Protein AF-A0A5E4ABS4-F1 (afdb_monomer)

Organism: Marmota monax (NCBI:txid9995)

InterPro domains:
  IPR011989 Armadillo-like helical [G3DSA:1.25.10.10] (12-134)
  IPR024660 UNC-45/Cro1/She4, central domain [PF11701] (43-132)

Nearest PDB structures (foldseek):
  3w5k-assembly1_A  TM=3.350E-01  e=7.625E-01  Homo sapiens
  2huj-assembly1_A  TM=2.261E-01  e=2.575E+00  Listeria innocua

Mean predicted aligned error: 6.95 Å

Secondary structure (DSSP, 8-state):
-HHHHHHHHHHHHHHHHHHHHHHHHHHHHHHHH-TTS-HHHHHHHHHHHHHHSS-S-TTS---HHHHHHHHHHHHHHHHHHT--TTSTT-----HHHHHHHHHHHHHHHHT--SHHH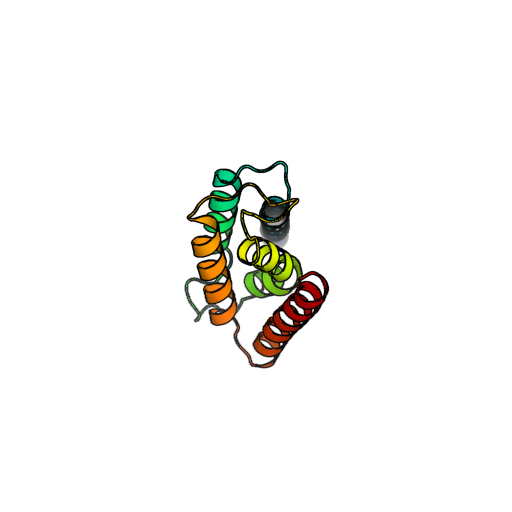HHHHHHHHHHHHHHHTTT-

pLDDT: mean 86.89, std 14.38, range [46.03, 97.69]

Sequence (136 aa):
MHLRQMWGAWGGAYLDTKKDLKQITSHLLDMLVSKKVSGQGRDQALNLLNKNVPRKDLAIHDNSRTIYVVDNGLRKILKVVGQVPDLPSCLPLTDNTRMLASILINKLYNDLRCDPERDHFRKICEEYITVCKLFL

Foldseek 3Di:
DVVVVVCVVVVVVVVVVVVVVLVLLLVLLVLLQDLPHAQVRVLVSLVCCLVPQFDPDLVPPDNVSLLSCLVRRLLSLVLNLPFDPPDPPGRRHDPCNNVSSVSSLVRSLVSDDDDVSNVSSVVVVVVSVVVVVVVD

Structure (mmCIF, N/CA/C/O backbone):
data_AF-A0A5E4ABS4-F1
#
_entry.id   AF-A0A5E4ABS4-F1
#
loop_
_atom_site.group_PDB
_atom_site.id
_atom_site.type_symbol
_atom_site.label_atom_id
_atom_site.label_alt_id
_atom_site.label_comp_id
_atom_site.label_asym_id
_atom_site.label_entity_id
_atom_site.label_seq_id
_atom_site.pdbx_PDB_ins_code
_atom_site.Cartn_x
_atom_site.Cartn_y
_atom_site.Cartn_z
_atom_site.occupancy
_atom_site.B_iso_or_equiv
_atom_site.auth_seq_id
_atom_site.auth_comp_id
_atom_site.auth_asym_id
_atom_site.auth_atom_id
_atom_site.pdbx_PDB_model_num
ATOM 1 N N . MET A 1 1 ? 43.769 -7.388 -6.184 1.00 49.28 1 MET A N 1
ATOM 2 C CA . MET A 1 1 ? 42.907 -8.088 -5.197 1.00 49.28 1 MET A CA 1
ATOM 3 C C . MET A 1 1 ? 42.071 -7.155 -4.305 1.00 49.28 1 MET A C 1
ATOM 5 O O . MET A 1 1 ? 41.003 -7.582 -3.898 1.00 49.28 1 MET A O 1
ATOM 9 N N . HIS A 1 2 ? 42.459 -5.894 -4.061 1.00 51.59 2 HIS A N 1
ATOM 10 C CA . HIS A 1 2 ? 41.702 -4.960 -3.197 1.00 51.59 2 HIS A CA 1
ATOM 11 C C . HIS A 1 2 ? 40.330 -4.496 -3.749 1.00 51.59 2 HIS A C 1
ATOM 13 O O . HIS A 1 2 ? 39.358 -4.413 -3.006 1.00 51.59 2 HIS A O 1
ATOM 19 N N . LEU A 1 3 ? 40.202 -4.272 -5.064 1.00 46.75 3 LEU A N 1
ATOM 20 C CA . LEU A 1 3 ? 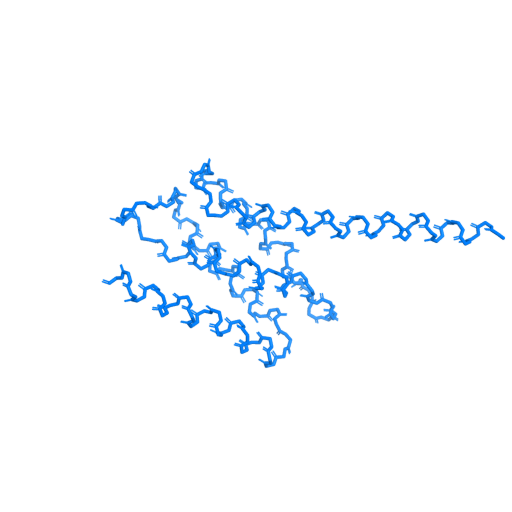38.944 -3.793 -5.670 1.00 46.75 3 LEU A CA 1
ATOM 21 C C . LEU A 1 3 ? 37.802 -4.829 -5.635 1.00 46.75 3 LEU A C 1
ATOM 23 O O . LEU A 1 3 ? 36.633 -4.463 -5.533 1.00 46.75 3 LEU A O 1
ATOM 27 N N . ARG A 1 4 ? 38.132 -6.130 -5.659 1.00 51.38 4 ARG A N 1
ATOM 28 C CA . ARG A 1 4 ? 37.147 -7.227 -5.639 1.00 51.38 4 ARG A CA 1
ATOM 29 C C . ARG A 1 4 ? 36.506 -7.415 -4.255 1.00 51.38 4 ARG A C 1
ATOM 31 O O . ARG A 1 4 ? 35.341 -7.783 -4.183 1.00 51.38 4 ARG A O 1
ATOM 38 N N . GLN A 1 5 ? 37.238 -7.121 -3.175 1.00 51.94 5 GLN A N 1
ATOM 39 C CA . GLN A 1 5 ? 36.704 -7.135 -1.805 1.00 51.94 5 GLN A CA 1
ATOM 40 C C . GLN A 1 5 ? 35.857 -5.894 -1.500 1.00 51.94 5 GLN A C 1
ATOM 42 O O . GLN A 1 5 ? 34.806 -6.027 -0.879 1.00 51.94 5 GLN A O 1
ATOM 47 N N . MET A 1 6 ? 36.242 -4.712 -1.998 1.00 46.03 6 MET A N 1
ATOM 48 C CA . MET A 1 6 ? 35.414 -3.508 -1.856 1.00 46.03 6 MET A CA 1
ATOM 49 C C . MET A 1 6 ? 34.059 -3.672 -2.556 1.00 46.03 6 MET A C 1
ATOM 51 O O . MET A 1 6 ? 33.032 -3.485 -1.914 1.00 46.03 6 MET A O 1
ATOM 55 N N . TRP A 1 7 ? 34.009 -4.099 -3.823 1.00 52.53 7 TRP A N 1
ATOM 56 C CA . TRP A 1 7 ? 32.723 -4.358 -4.495 1.00 52.53 7 TRP A CA 1
ATOM 57 C C . TRP A 1 7 ? 31.860 -5.410 -3.779 1.00 52.53 7 TRP A C 1
ATOM 59 O O . TRP A 1 7 ? 30.642 -5.262 -3.742 1.00 52.53 7 TRP A O 1
ATOM 69 N N . GLY A 1 8 ? 32.471 -6.428 -3.162 1.00 56.84 8 GLY A N 1
ATOM 70 C CA . GLY A 1 8 ? 31.755 -7.406 -2.338 1.00 56.84 8 GLY A CA 1
ATOM 71 C C . GLY A 1 8 ? 31.134 -6.801 -1.073 1.00 56.84 8 GLY A C 1
ATOM 72 O O . GLY A 1 8 ? 29.978 -7.084 -0.770 1.00 56.84 8 GLY A O 1
ATOM 73 N N . ALA A 1 9 ? 31.859 -5.928 -0.368 1.00 60.78 9 ALA A N 1
ATOM 74 C CA . ALA A 1 9 ? 31.381 -5.284 0.858 1.00 60.78 9 ALA A CA 1
ATOM 75 C C . ALA A 1 9 ? 30.285 -4.232 0.594 1.00 60.78 9 ALA A C 1
ATOM 77 O O . ALA A 1 9 ? 29.247 -4.241 1.254 1.00 60.78 9 ALA A O 1
ATOM 78 N N . TRP A 1 10 ? 30.472 -3.366 -0.410 1.00 56.06 10 TRP A N 1
ATOM 79 C CA . TRP A 1 10 ? 29.466 -2.369 -0.805 1.00 56.06 10 TRP A CA 1
ATOM 80 C C . TRP A 1 10 ? 28.233 -3.024 -1.443 1.00 56.06 10 TRP A C 1
ATOM 82 O O . TRP A 1 10 ? 27.105 -2.613 -1.173 1.00 56.06 10 TRP A O 1
ATOM 92 N N . GLY A 1 11 ? 28.433 -4.071 -2.250 1.00 61.91 11 GLY A N 1
ATOM 93 C CA . GLY A 1 11 ? 27.349 -4.857 -2.837 1.00 61.91 11 GLY A CA 1
ATOM 94 C C . GLY A 1 11 ? 26.516 -5.591 -1.784 1.00 61.91 11 GLY A C 1
ATOM 95 O O . GLY A 1 11 ? 25.290 -5.551 -1.859 1.00 61.91 11 GLY A O 1
ATOM 96 N N . GLY A 1 12 ? 27.160 -6.192 -0.777 1.00 62.72 12 GLY A N 1
ATOM 97 C CA . GLY A 1 12 ? 26.485 -6.828 0.361 1.00 62.72 12 GLY A CA 1
ATOM 98 C C . GLY A 1 12 ? 25.621 -5.842 1.148 1.00 62.72 12 GLY A C 1
ATOM 99 O O . GLY A 1 12 ? 24.409 -6.024 1.226 1.00 62.72 12 GLY A O 1
ATOM 100 N N . ALA A 1 13 ? 26.206 -4.727 1.600 1.00 61.09 13 ALA A N 1
ATOM 101 C CA . ALA A 1 13 ? 25.479 -3.696 2.346 1.00 61.09 13 ALA A CA 1
ATOM 102 C C . ALA A 1 13 ? 24.291 -3.101 1.557 1.00 61.09 13 ALA A C 1
ATOM 104 O O . ALA A 1 13 ? 23.228 -2.817 2.116 1.00 61.09 13 ALA A O 1
ATOM 105 N N . TYR A 1 14 ? 24.436 -2.938 0.238 1.00 59.34 14 TYR A N 1
ATOM 106 C CA . TYR A 1 14 ? 23.360 -2.464 -0.635 1.00 59.34 14 TYR A CA 1
ATOM 107 C C . TYR A 1 14 ? 22.209 -3.476 -0.769 1.00 59.34 14 TYR A C 1
ATOM 109 O O . TYR A 1 14 ? 21.035 -3.089 -0.769 1.00 59.34 14 TYR A O 1
ATOM 117 N N . LEU A 1 15 ? 22.521 -4.772 -0.874 1.00 63.03 15 LEU A N 1
ATOM 118 C CA . LEU A 1 15 ? 21.521 -5.843 -0.912 1.00 63.03 15 LEU A CA 1
ATOM 119 C C . LEU A 1 15 ? 20.780 -5.975 0.424 1.00 63.03 15 LEU A C 1
ATOM 121 O O . LEU A 1 15 ? 19.553 -6.105 0.419 1.00 63.03 15 LEU A O 1
ATOM 125 N N . ASP A 1 16 ? 21.497 -5.854 1.541 1.00 68.81 16 ASP A N 1
ATOM 126 C CA . ASP A 1 16 ? 20.913 -5.854 2.885 1.00 68.81 16 ASP A CA 1
ATOM 127 C C . ASP A 1 16 ? 19.940 -4.680 3.055 1.00 68.81 16 ASP A C 1
ATOM 129 O O . ASP A 1 16 ? 18.781 -4.876 3.420 1.00 68.81 16 ASP A O 1
ATOM 133 N N . THR A 1 17 ? 20.323 -3.485 2.594 1.00 75.19 17 THR A N 1
ATOM 134 C CA . THR A 1 17 ? 19.443 -2.303 2.624 1.00 75.19 17 THR A CA 1
ATOM 135 C C . THR A 1 17 ? 18.145 -2.521 1.829 1.00 75.19 17 THR A C 1
ATOM 137 O O . THR A 1 17 ? 17.066 -2.099 2.249 1.00 75.19 17 THR A O 1
ATOM 140 N N . LYS A 1 18 ? 18.193 -3.200 0.671 1.00 78.12 18 LYS A N 1
ATOM 141 C CA . LYS A 1 18 ? 16.975 -3.516 -0.106 1.00 78.12 18 LYS A CA 1
ATOM 142 C C . LYS A 1 18 ? 16.047 -4.479 0.631 1.00 78.12 18 LYS A C 1
ATOM 144 O O . LYS A 1 18 ? 14.826 -4.343 0.521 1.00 78.12 18 LYS A O 1
ATOM 149 N N . LYS A 1 19 ? 16.607 -5.454 1.347 1.00 84.81 19 LYS A N 1
ATOM 150 C CA . LYS A 1 19 ? 15.841 -6.399 2.165 1.00 84.81 19 LYS A CA 1
ATOM 151 C C . LYS A 1 19 ? 15.177 -5.682 3.339 1.00 84.81 19 LYS A C 1
ATOM 153 O O . LYS A 1 19 ? 13.979 -5.872 3.544 1.00 84.81 19 LYS A O 1
ATOM 158 N N . ASP A 1 20 ? 15.905 -4.801 4.012 1.00 87.75 20 ASP A N 1
ATOM 159 C CA . ASP A 1 20 ? 15.390 -4.018 5.137 1.00 87.75 20 ASP A CA 1
ATOM 160 C C . ASP A 1 20 ? 14.245 -3.099 4.699 1.00 87.75 20 ASP A C 1
ATOM 162 O O . ASP A 1 20 ? 13.187 -3.065 5.324 1.00 87.75 20 ASP A O 1
ATOM 166 N N . LEU A 1 21 ? 14.384 -2.426 3.552 1.00 88.50 21 LEU A N 1
ATOM 167 C CA . LEU A 1 21 ? 13.314 -1.592 2.994 1.00 88.50 21 LEU A CA 1
ATOM 168 C C . LEU A 1 21 ? 12.049 -2.394 2.665 1.00 88.50 21 LEU A C 1
ATOM 170 O O . LEU A 1 21 ? 10.937 -1.900 2.880 1.00 88.50 21 LEU A O 1
ATOM 174 N N . LYS A 1 22 ? 12.193 -3.628 2.163 1.00 90.88 22 LYS A N 1
ATOM 175 C CA . LYS A 1 22 ? 11.048 -4.523 1.955 1.00 90.88 22 LYS A CA 1
ATOM 176 C C . LYS A 1 22 ? 10.392 -4.882 3.285 1.00 90.88 22 LYS A C 1
ATOM 178 O O . LYS A 1 22 ? 9.181 -4.731 3.385 1.00 90.88 22 LYS A O 1
ATOM 183 N N . GLN A 1 23 ? 11.166 -5.269 4.300 1.00 93.94 23 GLN A N 1
ATOM 184 C CA . GLN A 1 23 ? 10.638 -5.601 5.630 1.00 93.94 23 GLN A CA 1
ATOM 185 C C . GLN A 1 23 ? 9.899 -4.425 6.276 1.00 93.94 23 GLN A C 1
ATOM 187 O O . GLN A 1 23 ? 8.780 -4.593 6.759 1.00 93.94 23 GLN A O 1
ATOM 192 N N . ILE A 1 24 ? 10.471 -3.219 6.214 1.00 95.00 24 ILE A N 1
ATOM 193 C CA . ILE A 1 24 ? 9.819 -1.995 6.698 1.00 95.00 24 ILE A CA 1
ATOM 194 C C . ILE A 1 24 ? 8.500 -1.778 5.953 1.00 95.00 24 ILE A C 1
ATOM 196 O O . ILE A 1 24 ? 7.475 -1.512 6.577 1.00 95.00 24 ILE A O 1
ATOM 200 N N . THR A 1 25 ? 8.496 -1.942 4.628 1.00 95.88 25 THR A N 1
ATOM 201 C CA . THR A 1 25 ? 7.276 -1.818 3.818 1.00 95.88 25 THR A CA 1
ATOM 202 C C . THR A 1 25 ? 6.223 -2.847 4.237 1.00 95.88 25 THR A C 1
ATOM 204 O O . THR A 1 25 ? 5.061 -2.484 4.414 1.00 95.88 25 THR A O 1
ATOM 207 N N . SER A 1 26 ? 6.605 -4.108 4.463 1.00 96.50 26 SER A N 1
ATOM 208 C CA . SER A 1 26 ? 5.699 -5.152 4.959 1.00 96.50 26 SER A CA 1
ATOM 209 C C . SER A 1 26 ? 5.095 -4.781 6.313 1.00 96.50 26 SER A C 1
ATOM 211 O O . SER A 1 26 ? 3.880 -4.859 6.478 1.00 96.50 26 SER A O 1
ATOM 213 N N . HIS A 1 27 ? 5.912 -4.303 7.256 1.00 96.62 27 HIS A N 1
ATOM 214 C CA . HIS A 1 27 ? 5.438 -3.887 8.576 1.00 96.62 27 HIS A CA 1
ATOM 215 C C . HIS A 1 27 ? 4.481 -2.696 8.504 1.00 96.62 27 HIS A C 1
ATOM 217 O O . HIS A 1 27 ? 3.437 -2.718 9.156 1.00 96.62 27 HIS A O 1
ATOM 223 N N . LEU A 1 28 ? 4.768 -1.697 7.663 1.00 97.44 28 LEU A N 1
ATOM 224 C CA . LEU A 1 28 ? 3.845 -0.583 7.426 1.00 97.44 28 LEU A CA 1
ATOM 225 C C . LEU A 1 28 ? 2.500 -1.071 6.871 1.00 97.44 28 LEU A C 1
ATOM 227 O O . LEU A 1 28 ? 1.457 -0.577 7.292 1.00 97.44 28 LEU A O 1
ATOM 231 N N . LEU A 1 29 ? 2.504 -2.061 5.974 1.00 97.19 29 LEU A N 1
ATOM 232 C CA . LEU A 1 29 ? 1.279 -2.667 5.444 1.00 97.19 29 LEU A CA 1
ATOM 233 C C . LEU A 1 29 ? 0.511 -3.468 6.508 1.00 97.19 29 LEU A C 1
ATOM 235 O O . LEU A 1 29 ? -0.718 -3.407 6.544 1.00 97.19 29 LEU A O 1
ATOM 239 N N . ASP A 1 30 ? 1.201 -4.195 7.388 1.00 96.44 30 ASP A N 1
ATOM 240 C CA . ASP A 1 30 ? 0.580 -4.941 8.493 1.00 96.44 30 ASP A CA 1
ATOM 241 C C . ASP A 1 30 ? -0.066 -4.011 9.527 1.00 96.44 30 ASP A C 1
ATOM 243 O O . ASP A 1 30 ? -1.142 -4.307 10.060 1.00 96.44 30 ASP A O 1
ATOM 247 N N . MET A 1 31 ? 0.538 -2.842 9.764 1.00 96.25 31 MET A N 1
ATOM 248 C CA . MET A 1 31 ? -0.024 -1.812 10.639 1.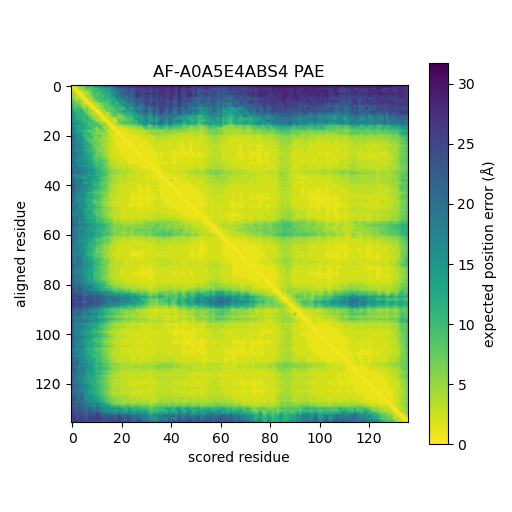00 96.25 31 MET A CA 1
ATOM 249 C C . MET A 1 31 ? -1.391 -1.310 10.158 1.00 96.25 31 MET A C 1
ATOM 251 O O . MET A 1 31 ? -2.241 -1.000 10.994 1.00 96.25 31 MET A O 1
ATOM 255 N N . LEU A 1 32 ? -1.641 -1.270 8.842 1.00 95.44 32 LEU A N 1
ATOM 256 C CA . LEU A 1 32 ? -2.895 -0.752 8.276 1.00 95.44 32 LEU A CA 1
ATOM 257 C C . LEU A 1 32 ? -4.127 -1.516 8.778 1.00 95.44 32 LEU A C 1
ATOM 259 O O . LEU A 1 32 ? -5.159 -0.913 9.065 1.00 95.44 32 LEU A O 1
ATOM 263 N N . VAL A 1 33 ? -4.012 -2.836 8.931 1.00 93.56 33 VAL A N 1
ATOM 264 C CA . VAL A 1 33 ? -5.137 -3.726 9.274 1.00 93.56 33 VAL A CA 1
ATOM 265 C C . VAL A 1 33 ? -5.113 -4.223 10.721 1.00 93.56 33 VAL A C 1
ATOM 267 O O . VAL A 1 33 ? -6.028 -4.926 11.150 1.00 93.56 33 VAL A O 1
ATOM 270 N N . SER A 1 34 ? -4.087 -3.866 11.494 1.00 94.06 34 SER A N 1
ATOM 271 C CA . SER A 1 34 ? -3.949 -4.272 12.893 1.00 94.06 34 SER A CA 1
ATOM 272 C C . SER A 1 34 ? -4.837 -3.432 13.800 1.00 94.06 34 SER A C 1
ATOM 274 O O . SER A 1 34 ? -4.646 -2.225 13.873 1.00 94.06 34 SER A O 1
ATOM 276 N N . LYS A 1 35 ? -5.746 -4.043 14.573 1.00 91.31 35 LYS A N 1
ATOM 277 C CA . LYS A 1 35 ? -6.600 -3.333 15.554 1.00 91.31 35 LYS A CA 1
ATOM 278 C C . LYS A 1 35 ? -5.814 -2.632 16.676 1.00 91.31 35 LYS A C 1
ATOM 280 O O . LYS A 1 35 ? -6.360 -1.751 17.326 1.00 91.31 35 LYS A O 1
ATOM 285 N N . LYS A 1 36 ? -4.540 -2.992 16.883 1.00 93.44 36 LYS A N 1
ATOM 286 C CA . LYS A 1 36 ? -3.671 -2.413 17.926 1.00 93.44 36 LYS A CA 1
ATOM 287 C C . LYS A 1 36 ? -3.129 -1.025 17.571 1.00 93.44 36 LYS A C 1
ATOM 289 O O . LYS A 1 36 ? -2.613 -0.333 18.438 1.00 93.44 36 LYS A O 1
ATOM 294 N N . VAL A 1 37 ? -3.205 -0.633 16.300 1.00 94.75 37 VAL A N 1
ATOM 295 C CA . VAL A 1 37 ? -2.726 0.673 15.828 1.00 94.75 37 VAL A CA 1
ATOM 296 C C . VAL A 1 37 ? -3.841 1.711 16.007 1.00 94.75 37 VAL A C 1
ATOM 298 O O . VAL A 1 37 ? -5.022 1.390 15.860 1.00 94.75 37 VAL A O 1
ATOM 301 N N . SER A 1 38 ? -3.501 2.955 16.336 1.00 94.81 38 SER A N 1
ATOM 302 C CA . SER A 1 38 ? -4.463 4.066 16.397 1.00 94.81 38 SER A CA 1
ATOM 303 C C . SER A 1 38 ? -4.794 4.601 14.996 1.00 94.81 38 SER A C 1
ATOM 305 O O . SER A 1 38 ? -4.064 4.333 14.042 1.00 94.81 38 SER A O 1
ATOM 307 N N . GLY A 1 39 ? -5.873 5.379 14.852 1.00 94.06 39 GLY A N 1
ATOM 308 C CA . GLY A 1 39 ? -6.198 6.033 13.573 1.00 94.06 39 GLY A CA 1
ATOM 309 C C . GLY A 1 39 ? -5.040 6.890 13.054 1.00 94.06 39 GLY A C 1
ATOM 310 O O . GLY A 1 39 ? -4.580 6.700 11.933 1.00 94.06 39 GLY A O 1
ATOM 311 N N . GLN A 1 40 ? -4.466 7.728 13.921 1.00 95.81 40 GLN A N 1
ATOM 312 C CA . GLN A 1 40 ? -3.291 8.536 13.583 1.00 95.81 40 GLN A CA 1
ATOM 313 C C . GLN A 1 40 ? -2.073 7.682 13.197 1.00 95.81 40 GLN A C 1
ATOM 315 O O . GLN A 1 40 ? -1.365 8.013 12.250 1.00 95.81 40 GLN A O 1
ATOM 320 N N . GLY A 1 41 ? -1.827 6.565 13.892 1.00 96.19 41 GLY A N 1
ATOM 321 C CA . GLY A 1 41 ? -0.740 5.647 13.546 1.00 96.19 41 GLY A CA 1
ATOM 322 C C . GLY A 1 41 ? -0.899 5.056 12.142 1.00 96.19 41 GLY A C 1
ATOM 323 O O . GLY A 1 41 ? 0.082 4.948 11.404 1.00 96.19 41 GLY A O 1
ATOM 324 N N . ARG A 1 42 ? -2.138 4.740 11.735 1.00 96.00 42 ARG A N 1
ATOM 325 C CA . ARG A 1 42 ? -2.444 4.306 10.362 1.00 96.00 42 ARG A CA 1
ATOM 326 C C . ARG A 1 42 ? -2.224 5.422 9.354 1.00 96.00 42 ARG A C 1
ATOM 328 O O . ARG A 1 42 ? -1.616 5.169 8.319 1.00 96.00 42 ARG A O 1
ATOM 335 N N . ASP A 1 43 ? -2.648 6.643 9.663 1.00 96.75 43 ASP A N 1
ATOM 336 C CA . ASP A 1 43 ? -2.433 7.798 8.786 1.00 96.75 43 ASP A CA 1
ATOM 337 C C . ASP A 1 43 ? -0.944 8.039 8.534 1.00 96.75 43 ASP A C 1
ATOM 339 O O . ASP A 1 43 ? -0.531 8.286 7.400 1.00 96.75 43 ASP A O 1
ATOM 343 N N . GLN A 1 44 ? -0.108 7.903 9.567 1.00 97.44 44 GLN A N 1
ATOM 344 C CA . GLN A 1 44 ? 1.340 8.022 9.409 1.00 97.44 44 GLN A CA 1
ATOM 345 C C . GLN A 1 44 ? 1.929 6.886 8.568 1.00 97.44 44 GLN A C 1
ATOM 347 O O . GLN A 1 44 ? 2.753 7.151 7.691 1.00 97.44 44 GLN A O 1
ATOM 352 N N . ALA A 1 45 ? 1.473 5.645 8.753 1.00 97.56 45 ALA A N 1
ATOM 353 C CA . ALA A 1 45 ? 1.890 4.534 7.900 1.00 97.56 45 ALA A CA 1
ATOM 354 C C . ALA A 1 45 ? 1.503 4.770 6.427 1.00 97.56 45 ALA A C 1
ATOM 356 O O . ALA A 1 45 ? 2.342 4.630 5.535 1.00 97.56 45 ALA A O 1
ATOM 357 N N . LEU A 1 46 ? 0.271 5.220 6.163 1.00 97.44 46 LEU A N 1
ATOM 358 C CA . LEU A 1 46 ? -0.190 5.587 4.821 1.00 97.44 46 LEU A CA 1
ATOM 359 C C . LEU A 1 46 ? 0.631 6.734 4.225 1.00 97.44 46 LEU A C 1
ATOM 361 O O . LEU A 1 46 ? 0.959 6.694 3.040 1.00 97.44 46 LEU A O 1
ATOM 365 N N . ASN A 1 47 ? 0.996 7.741 5.018 1.00 97.38 47 ASN A N 1
ATOM 366 C CA . ASN A 1 47 ? 1.848 8.845 4.576 1.00 97.38 47 ASN A CA 1
ATOM 367 C C . ASN A 1 47 ? 3.255 8.377 4.194 1.00 97.38 47 ASN A C 1
ATOM 369 O O . ASN A 1 47 ? 3.793 8.818 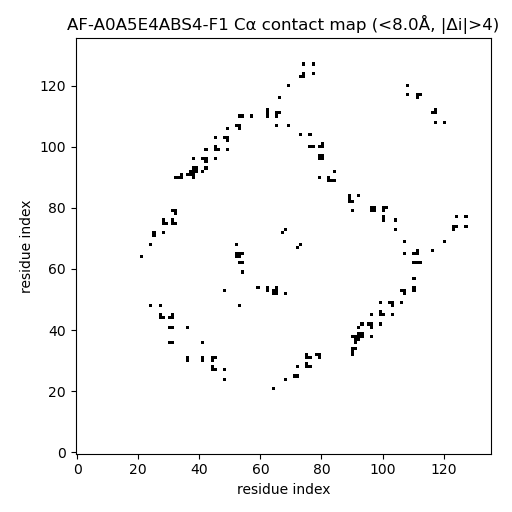3.176 1.00 97.38 47 ASN A O 1
ATOM 373 N N . LEU A 1 48 ? 3.852 7.479 4.981 1.00 97.50 48 LEU A N 1
ATOM 374 C CA . LEU A 1 48 ? 5.160 6.902 4.674 1.00 97.50 48 LEU A CA 1
ATOM 375 C C . LEU A 1 48 ? 5.113 6.087 3.379 1.00 97.50 48 LEU A C 1
ATOM 377 O O . LEU A 1 48 ? 5.981 6.270 2.526 1.00 97.50 48 LEU A O 1
ATOM 381 N N . LEU A 1 49 ? 4.081 5.265 3.184 1.00 97.44 49 LEU A N 1
ATOM 382 C CA . LEU A 1 49 ? 3.884 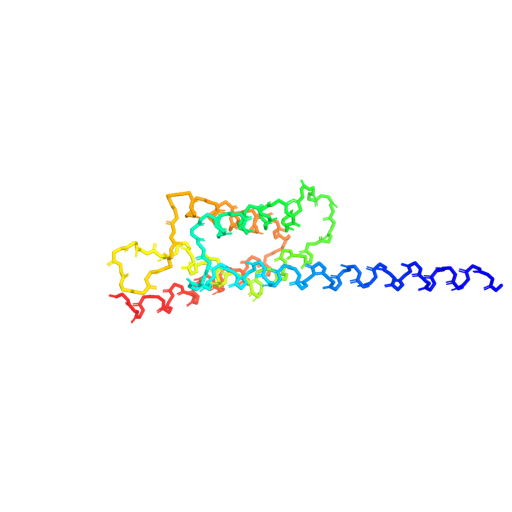4.514 1.941 1.00 97.44 49 LEU A CA 1
ATOM 383 C C . LEU A 1 49 ? 3.705 5.459 0.741 1.00 97.44 49 LEU A C 1
ATOM 385 O O . LEU A 1 49 ? 4.416 5.336 -0.253 1.00 97.44 49 LEU A O 1
ATOM 389 N N . ASN A 1 50 ? 2.843 6.473 0.868 1.00 96.81 50 ASN A N 1
ATOM 390 C CA . ASN A 1 50 ? 2.582 7.485 -0.165 1.00 96.81 50 ASN A CA 1
ATOM 391 C C . ASN A 1 50 ? 3.826 8.249 -0.632 1.00 96.81 50 ASN A C 1
ATOM 393 O O . ASN A 1 50 ? 3.851 8.741 -1.762 1.00 96.81 50 ASN A O 1
ATOM 397 N N . LYS A 1 51 ? 4.806 8.429 0.258 1.00 95.62 51 LYS A N 1
ATOM 398 C CA . LYS A 1 51 ? 6.027 9.198 -0.009 1.00 95.62 51 LYS A CA 1
ATOM 399 C C . LYS A 1 51 ? 7.169 8.345 -0.559 1.00 95.62 51 LYS A C 1
ATOM 401 O O . LYS A 1 51 ? 8.036 8.901 -1.231 1.00 95.62 51 LYS A O 1
ATOM 406 N N . ASN A 1 52 ? 7.194 7.046 -0.245 1.00 94.62 52 ASN A N 1
ATOM 407 C CA . ASN A 1 52 ? 8.373 6.195 -0.446 1.00 94.62 52 ASN A CA 1
ATOM 408 C C . ASN A 1 52 ? 8.162 4.995 -1.383 1.00 94.62 52 ASN A C 1
ATOM 410 O O . ASN A 1 52 ? 9.160 4.400 -1.807 1.00 94.62 52 ASN A O 1
ATOM 414 N N . VAL A 1 53 ? 6.910 4.617 -1.676 1.00 95.50 53 VAL A N 1
ATOM 415 C CA . VAL A 1 53 ? 6.603 3.468 -2.543 1.00 95.50 53 VAL A CA 1
ATOM 416 C C . VAL A 1 53 ? 6.488 3.882 -4.012 1.00 95.50 53 VAL A C 1
ATOM 418 O O . VAL A 1 53 ? 7.339 3.425 -4.777 1.00 95.50 53 VAL A O 1
ATOM 421 N N . PRO A 1 54 ? 5.524 4.736 -4.426 1.00 95.69 54 PRO A N 1
ATOM 422 C CA . PRO A 1 54 ? 5.408 5.114 -5.830 1.00 95.69 54 PRO A CA 1
ATOM 423 C C . PRO A 1 54 ? 6.619 5.942 -6.251 1.00 95.69 54 PRO A C 1
ATOM 425 O O . PRO A 1 54 ? 7.103 6.786 -5.482 1.00 95.69 54 PRO A O 1
ATOM 428 N N . ARG A 1 55 ? 7.106 5.732 -7.474 1.00 94.31 55 ARG A N 1
ATOM 429 C CA . ARG A 1 55 ? 8.210 6.542 -7.995 1.00 94.31 55 ARG A CA 1
ATOM 430 C C . ARG A 1 55 ? 7.774 7.998 -8.132 1.00 94.31 55 ARG A C 1
ATOM 432 O O . ARG A 1 55 ? 6.656 8.306 -8.535 1.00 94.31 55 ARG A O 1
ATOM 439 N N . LYS A 1 56 ? 8.692 8.906 -7.803 1.00 90.44 56 LYS A N 1
ATOM 440 C CA . LYS A 1 56 ? 8.504 10.348 -8.025 1.00 90.44 56 LYS A CA 1
ATOM 441 C C . LYS A 1 56 ? 8.736 10.738 -9.483 1.00 90.44 56 LYS A C 1
ATOM 443 O O . LYS A 1 56 ? 8.174 11.724 -9.939 1.00 90.44 56 LYS A O 1
ATOM 448 N N . ASP A 1 57 ? 9.571 9.966 -10.171 1.00 90.25 57 ASP A N 1
ATOM 449 C CA . ASP A 1 57 ? 9.950 10.168 -11.561 1.00 90.25 57 ASP A CA 1
ATOM 450 C C . ASP A 1 57 ? 9.722 8.868 -12.338 1.00 90.25 57 ASP A C 1
ATOM 452 O O . ASP A 1 57 ? 10.300 7.826 -12.017 1.00 90.25 57 ASP A O 1
ATOM 456 N N . LEU A 1 58 ? 8.861 8.937 -13.353 1.00 87.50 58 LEU A N 1
ATOM 457 C CA . LEU A 1 58 ? 8.507 7.802 -14.203 1.00 87.50 58 LEU A CA 1
ATOM 458 C C . LEU A 1 58 ? 9.617 7.441 -15.204 1.00 87.50 58 LEU A C 1
ATOM 460 O O . LEU A 1 58 ? 9.559 6.360 -15.795 1.00 87.50 58 LEU A O 1
ATOM 464 N N . ALA A 1 59 ? 10.643 8.288 -15.365 1.00 88.94 59 ALA A N 1
ATOM 465 C CA . ALA A 1 59 ? 11.849 7.955 -16.123 1.00 88.94 59 ALA A CA 1
ATOM 466 C C . ALA A 1 59 ? 12.664 6.833 -15.451 1.00 88.94 59 ALA A C 1
ATOM 468 O O . ALA A 1 59 ? 13.368 6.079 -16.124 1.00 88.94 59 ALA A O 1
ATOM 469 N N . ILE A 1 60 ? 12.544 6.668 -14.127 1.00 88.75 60 ILE A N 1
ATOM 470 C CA . ILE A 1 60 ? 13.160 5.551 -13.403 1.00 88.75 60 ILE A CA 1
ATOM 471 C C . ILE A 1 60 ? 12.414 4.270 -13.769 1.00 88.75 60 ILE A C 1
ATOM 473 O O . ILE A 1 60 ? 11.261 4.109 -13.395 1.00 88.75 60 ILE A O 1
ATOM 477 N N . HIS A 1 61 ? 13.060 3.320 -14.445 1.00 87.38 61 HIS A N 1
ATOM 478 C CA . HIS A 1 61 ? 12.391 2.098 -14.915 1.00 87.38 61 HIS A CA 1
ATOM 479 C C . HIS A 1 61 ? 11.956 1.127 -13.803 1.00 87.38 61 HIS A C 1
ATOM 481 O O . HIS A 1 61 ? 10.985 0.400 -13.991 1.00 87.38 61 HIS A O 1
ATOM 487 N N . ASP A 1 62 ? 12.650 1.111 -12.663 1.00 89.94 62 ASP A N 1
ATOM 488 C CA . ASP A 1 62 ? 12.409 0.158 -11.573 1.00 89.94 62 ASP A CA 1
ATOM 489 C C . ASP A 1 62 ? 11.174 0.529 -10.730 1.00 89.94 62 ASP A C 1
ATOM 491 O O . ASP A 1 62 ? 11.266 1.329 -9.798 1.00 89.94 62 ASP A O 1
ATOM 495 N N . ASN A 1 63 ? 10.022 -0.081 -11.034 1.00 94.12 63 ASN A N 1
ATOM 496 C CA . ASN A 1 63 ? 8.774 0.010 -10.262 1.00 94.12 63 ASN A CA 1
ATOM 497 C C . ASN A 1 63 ? 8.594 -1.139 -9.248 1.00 94.12 63 ASN A C 1
ATOM 499 O O . ASN A 1 63 ? 7.491 -1.339 -8.735 1.00 94.12 63 ASN A O 1
ATOM 503 N N . SER A 1 64 ? 9.648 -1.898 -8.920 1.00 93.38 64 SER A N 1
ATOM 504 C CA . SER A 1 64 ? 9.542 -3.124 -8.108 1.00 93.38 64 SER A CA 1
ATOM 505 C C . SER A 1 64 ? 8.902 -2.920 -6.731 1.00 93.38 64 SER A C 1
ATOM 507 O O . SER A 1 64 ? 8.258 -3.829 -6.207 1.00 93.38 64 SER A O 1
ATOM 509 N N . ARG A 1 65 ? 9.039 -1.727 -6.137 1.00 93.56 65 ARG A N 1
ATOM 510 C CA . ARG A 1 65 ? 8.385 -1.374 -4.864 1.00 93.56 65 ARG A CA 1
ATOM 511 C C . ARG A 1 65 ? 6.870 -1.288 -5.004 1.00 93.56 65 ARG A C 1
ATOM 513 O O . ARG A 1 65 ? 6.157 -1.799 -4.144 1.00 93.56 65 ARG A O 1
ATOM 520 N N . THR A 1 66 ? 6.394 -0.667 -6.079 1.00 96.19 66 THR A N 1
ATOM 521 C CA . THR A 1 66 ? 4.966 -0.565 -6.388 1.00 96.19 66 THR A CA 1
ATOM 522 C C . THR A 1 66 ? 4.390 -1.943 -6.647 1.00 96.19 66 THR A C 1
ATOM 524 O O . THR A 1 66 ? 3.405 -2.294 -6.007 1.00 96.19 66 THR A O 1
ATOM 527 N N . ILE A 1 67 ? 5.052 -2.762 -7.469 1.00 96.50 67 ILE A N 1
ATOM 528 C CA . ILE A 1 67 ? 4.633 -4.150 -7.718 1.00 96.50 67 ILE A CA 1
ATOM 529 C C . ILE A 1 67 ? 4.550 -4.941 -6.410 1.00 96.50 67 ILE A C 1
ATOM 531 O O . ILE A 1 67 ? 3.514 -5.522 -6.103 1.00 96.50 67 ILE A O 1
ATOM 535 N N . TYR A 1 68 ? 5.576 -4.857 -5.558 1.00 95.88 68 TYR A N 1
ATOM 536 C CA . TYR A 1 68 ? 5.567 -5.530 -4.258 1.00 95.88 68 TYR A CA 1
ATOM 537 C C . TYR A 1 68 ? 4.369 -5.130 -3.380 1.00 95.88 68 TYR A C 1
ATOM 539 O O . TYR A 1 68 ? 3.749 -5.990 -2.746 1.00 95.88 68 TYR A O 1
ATOM 547 N N . VAL A 1 69 ? 4.034 -3.836 -3.332 1.00 97.06 69 VAL A N 1
ATOM 548 C CA . VAL A 1 69 ? 2.885 -3.334 -2.565 1.00 97.06 69 VAL A CA 1
ATOM 549 C C . VAL A 1 69 ? 1.557 -3.712 -3.215 1.00 97.06 69 VAL A C 1
ATOM 551 O O . VAL A 1 69 ? 0.607 -3.991 -2.486 1.00 97.06 69 VAL A O 1
ATOM 554 N N . VAL A 1 70 ? 1.470 -3.770 -4.543 1.00 97.00 70 VAL A N 1
ATOM 555 C CA . VAL A 1 70 ? 0.273 -4.257 -5.239 1.00 97.00 70 VAL A CA 1
ATOM 556 C C . VAL A 1 70 ? 0.008 -5.717 -4.871 1.00 97.00 70 VAL A C 1
ATOM 558 O O . VAL A 1 70 ? -1.067 -6.022 -4.356 1.00 97.00 70 VAL A O 1
ATOM 561 N N . ASP A 1 71 ? 1.016 -6.578 -4.990 1.00 95.38 71 ASP A N 1
ATOM 562 C CA . ASP A 1 71 ? 0.879 -8.020 -4.765 1.00 95.38 71 ASP A CA 1
ATOM 563 C C . ASP A 1 71 ? 0.560 -8.361 -3.297 1.00 95.38 71 ASP A C 1
ATOM 565 O O . ASP A 1 71 ? -0.274 -9.218 -3.005 1.00 95.38 71 ASP A O 1
ATOM 569 N N . ASN A 1 72 ? 1.213 -7.680 -2.346 1.00 95.06 72 ASN A N 1
ATOM 570 C CA . ASN A 1 72 ? 1.186 -8.061 -0.923 1.00 95.06 72 ASN A CA 1
ATOM 571 C C . ASN A 1 72 ? 0.371 -7.108 -0.032 1.00 95.06 72 ASN A C 1
ATOM 573 O O . ASN A 1 72 ? 0.058 -7.425 1.121 1.00 95.06 72 ASN A O 1
ATOM 577 N N . GLY A 1 73 ? 0.069 -5.910 -0.531 1.00 95.56 73 GLY A N 1
ATOM 578 C CA . GLY A 1 73 ? -0.461 -4.796 0.252 1.00 95.56 73 GLY A CA 1
ATOM 579 C C . GLY A 1 73 ? -1.800 -4.257 -0.232 1.00 95.56 73 GLY A C 1
ATOM 580 O O . GLY A 1 73 ? -2.564 -3.758 0.595 1.00 95.56 73 GLY A O 1
ATOM 581 N N . LEU A 1 74 ? -2.140 -4.388 -1.519 1.00 96.69 74 LEU A N 1
ATOM 582 C CA . LEU A 1 74 ? -3.328 -3.744 -2.089 1.00 96.69 74 LEU A CA 1
ATOM 583 C C . LEU A 1 74 ? -4.616 -4.162 -1.379 1.00 96.69 74 LEU A C 1
ATOM 585 O O . LEU A 1 74 ? -5.406 -3.302 -1.000 1.00 96.69 74 LEU A O 1
ATOM 589 N N . ARG A 1 75 ? -4.790 -5.453 -1.070 1.00 95.06 75 ARG A N 1
ATOM 590 C CA . ARG A 1 75 ? -5.952 -5.928 -0.292 1.00 95.06 75 ARG A CA 1
ATOM 591 C C . ARG A 1 75 ? -6.036 -5.301 1.101 1.00 95.06 75 ARG A C 1
ATOM 593 O O . ARG A 1 75 ? -7.130 -5.015 1.578 1.00 95.06 75 ARG A O 1
ATOM 600 N N . LYS A 1 76 ? -4.896 -5.070 1.760 1.00 95.38 76 LYS A N 1
ATOM 601 C CA . LYS A 1 76 ? -4.843 -4.428 3.085 1.00 95.38 76 LYS A CA 1
ATOM 602 C C . LYS A 1 76 ? -5.244 -2.956 2.991 1.00 95.38 76 LYS A C 1
ATOM 604 O O . LYS A 1 76 ? -5.989 -2.477 3.839 1.00 95.38 76 LYS A O 1
ATOM 609 N N . ILE A 1 77 ? -4.807 -2.264 1.938 1.00 95.94 77 ILE A N 1
ATOM 610 C CA . ILE A 1 77 ? -5.168 -0.865 1.674 1.00 95.94 77 ILE A CA 1
ATOM 611 C C . ILE A 1 77 ? -6.664 -0.755 1.338 1.00 95.94 77 ILE A C 1
ATOM 613 O O . ILE A 1 77 ? -7.364 0.062 1.935 1.00 95.94 77 ILE A O 1
ATOM 617 N N . LEU A 1 78 ? -7.182 -1.624 0.463 1.00 94.19 78 LEU A N 1
ATOM 618 C CA . LEU A 1 78 ? -8.611 -1.699 0.130 1.00 94.19 78 LEU A CA 1
ATOM 619 C C . LEU A 1 78 ? -9.473 -1.971 1.368 1.00 94.19 78 LEU A C 1
ATOM 621 O O . LEU A 1 78 ? -10.526 -1.356 1.528 1.00 94.19 78 LEU A O 1
ATOM 625 N N . LYS A 1 79 ? -8.996 -2.816 2.292 1.00 91.00 79 LYS A N 1
ATOM 626 C CA . LYS A 1 79 ? -9.665 -3.065 3.574 1.00 91.00 79 LYS A CA 1
ATOM 627 C C . LYS A 1 79 ? -9.817 -1.816 4.429 1.00 91.00 79 LYS A C 1
ATOM 629 O O . LYS A 1 79 ? -10.834 -1.703 5.105 1.00 91.00 79 LYS A O 1
ATOM 634 N N . VAL A 1 80 ? -8.841 -0.909 4.414 1.00 91.81 80 VAL A N 1
ATOM 635 C CA . VAL A 1 80 ? -8.918 0.373 5.131 1.00 91.81 80 VAL A CA 1
ATOM 636 C C . VAL A 1 80 ? -9.890 1.329 4.440 1.00 91.81 80 VAL A C 1
ATOM 638 O O . VAL A 1 80 ? -10.726 1.925 5.112 1.00 91.81 80 VAL A O 1
ATOM 641 N N . VAL A 1 81 ? -9.830 1.444 3.109 1.00 90.81 81 VAL A N 1
ATOM 642 C CA . VAL A 1 81 ? -10.729 2.327 2.337 1.00 90.81 81 VAL A CA 1
ATOM 643 C C . VAL A 1 81 ? -12.190 1.897 2.455 1.00 90.81 81 VAL A C 1
ATOM 645 O O . VAL A 1 81 ? -13.068 2.748 2.572 1.00 90.81 81 VAL A O 1
ATOM 648 N N . GLY A 1 82 ? -12.441 0.587 2.455 1.00 87.56 82 GLY A N 1
ATOM 649 C CA . GLY A 1 82 ? -13.777 0.004 2.552 1.00 87.56 82 GLY A CA 1
ATOM 650 C C . GLY A 1 82 ? -14.366 -0.045 3.964 1.00 87.56 82 GLY A C 1
ATOM 651 O O . GLY A 1 82 ? -15.455 -0.583 4.127 1.00 87.56 82 GLY A O 1
ATOM 652 N N . GLN A 1 83 ? -13.677 0.468 4.992 1.00 85.00 83 GLN A N 1
ATOM 653 C CA . GLN A 1 83 ? -14.256 0.544 6.335 1.00 85.00 83 GLN A CA 1
ATOM 654 C C . GLN A 1 83 ? -15.401 1.566 6.380 1.00 85.00 83 GLN A C 1
ATOM 656 O O . GLN A 1 83 ? -15.273 2.712 5.925 1.00 85.00 83 GLN A O 1
ATOM 661 N N . VAL A 1 84 ? -16.495 1.154 7.016 1.00 80.12 84 VAL A N 1
ATOM 662 C CA . VAL A 1 84 ? -17.636 2.006 7.354 1.00 80.12 84 VAL A CA 1
ATOM 663 C C . VAL A 1 84 ? -17.663 2.138 8.882 1.00 80.12 84 VAL A C 1
ATOM 665 O O . VAL A 1 84 ? -17.725 1.104 9.549 1.00 80.12 84 VAL A O 1
ATOM 668 N N . PRO A 1 85 ? -17.576 3.360 9.446 1.00 71.00 85 PRO A N 1
ATOM 669 C CA . PRO A 1 85 ? -17.493 3.588 10.895 1.00 71.00 85 PRO A CA 1
ATOM 670 C C . PRO A 1 85 ? -18.579 2.894 11.726 1.00 71.00 85 PRO A C 1
ATOM 672 O O . PRO A 1 85 ? -18.302 2.478 12.847 1.00 71.00 85 PRO A O 1
ATOM 675 N N . ASP A 1 86 ? -19.767 2.705 11.151 1.00 71.31 86 ASP A N 1
ATOM 676 C CA . ASP A 1 86 ? -20.942 2.156 11.837 1.00 71.31 86 ASP A CA 1
ATOM 677 C C . ASP A 1 86 ? -21.058 0.621 11.756 1.00 71.31 86 ASP A C 1
ATOM 679 O O . ASP A 1 86 ? -22.001 0.037 12.290 1.00 71.31 86 ASP A O 1
ATOM 683 N N . LEU A 1 87 ? -20.109 -0.059 11.098 1.00 73.44 87 LEU A N 1
ATOM 684 C CA . LEU A 1 87 ? -20.087 -1.521 11.019 1.00 73.44 87 LEU A CA 1
ATOM 685 C C . LEU A 1 87 ? -19.318 -2.155 12.193 1.00 73.44 87 LEU A C 1
ATOM 687 O O . LEU A 1 87 ? -18.300 -1.624 12.655 1.00 73.44 87 LEU A O 1
ATOM 691 N N . PRO A 1 88 ? -19.745 -3.344 12.661 1.00 67.94 88 PRO A N 1
ATOM 692 C CA . PRO A 1 88 ? -19.048 -4.058 13.720 1.00 67.94 88 PRO A CA 1
ATOM 693 C C . PRO A 1 88 ? -17.609 -4.410 13.308 1.00 67.94 88 PRO A C 1
ATOM 695 O O . PRO A 1 88 ? -17.323 -4.734 12.158 1.00 67.94 88 PRO A O 1
ATOM 698 N N . SER A 1 89 ? -16.685 -4.401 14.277 1.00 74.56 89 SER A N 1
ATOM 699 C CA . SER A 1 89 ? -15.249 -4.671 14.070 1.00 74.56 89 SER A CA 1
ATOM 700 C C . SER A 1 89 ? -14.473 -3.647 13.227 1.00 74.56 89 SER A C 1
ATOM 702 O O . SER A 1 89 ? -13.395 -3.986 12.722 1.00 74.56 89 SER A O 1
ATOM 704 N N . CYS A 1 90 ? -14.951 -2.402 13.152 1.00 80.94 90 CYS A N 1
ATOM 705 C CA . CYS A 1 90 ? -14.237 -1.322 12.482 1.00 80.94 90 CYS A CA 1
ATOM 706 C C . CYS A 1 90 ? -12.831 -1.098 13.070 1.00 80.94 90 CYS A C 1
ATOM 708 O O . CYS A 1 90 ? -12.581 -1.242 14.273 1.00 80.94 90 CYS A O 1
ATOM 710 N N . LEU A 1 91 ? -11.883 -0.774 12.194 1.00 86.44 91 LEU A N 1
ATOM 711 C CA . LEU A 1 91 ? -10.566 -0.308 12.613 1.00 86.44 91 LEU A CA 1
ATOM 712 C C . LEU A 1 91 ? -10.696 1.102 13.217 1.00 86.44 91 LEU A C 1
ATOM 714 O O . LEU A 1 91 ? -11.541 1.874 12.779 1.00 86.44 91 LEU A O 1
ATOM 718 N N . PRO A 1 92 ? -9.848 1.493 14.180 1.00 87.56 92 PRO A N 1
ATOM 719 C CA . PRO A 1 92 ? -9.747 2.894 14.575 1.00 87.56 92 PRO A CA 1
ATOM 720 C C . PRO A 1 92 ? -9.329 3.760 13.373 1.00 87.56 92 PRO A C 1
ATOM 722 O O . PRO A 1 92 ? -8.216 3.626 12.869 1.00 87.56 92 PRO A O 1
ATOM 725 N N . LEU A 1 93 ? -10.188 4.647 12.887 1.00 89.31 93 LEU A N 1
ATOM 726 C CA . LEU A 1 93 ? -9.888 5.507 11.737 1.00 89.31 93 LEU A CA 1
ATOM 727 C C . LEU A 1 93 ? -10.039 6.976 12.110 1.00 89.31 93 LEU A C 1
ATOM 729 O O . LEU A 1 93 ? -10.734 7.310 13.066 1.00 89.31 93 LEU A O 1
ATOM 733 N N . THR A 1 94 ? -9.368 7.838 11.356 1.00 91.62 94 THR A N 1
ATOM 734 C CA . THR A 1 94 ? -9.631 9.277 11.347 1.00 91.62 94 THR A CA 1
ATOM 735 C C . THR A 1 94 ? -10.380 9.639 10.066 1.00 91.62 94 THR A C 1
ATOM 737 O O . THR A 1 94 ? -10.413 8.857 9.109 1.00 91.62 94 THR A O 1
ATOM 740 N N . ASP A 1 95 ? -10.907 10.860 10.000 1.00 88.56 95 ASP A N 1
ATOM 741 C CA . ASP A 1 95 ? -11.546 11.386 8.787 1.00 88.56 95 ASP A CA 1
ATOM 742 C C . ASP A 1 95 ? -10.579 11.434 7.589 1.00 88.56 95 ASP A C 1
ATOM 744 O O . ASP A 1 95 ? -10.981 11.295 6.431 1.00 88.56 95 ASP A O 1
ATOM 748 N N . ASN A 1 96 ? -9.275 11.555 7.860 1.00 91.69 96 ASN A N 1
ATOM 749 C CA . ASN A 1 96 ? -8.236 11.63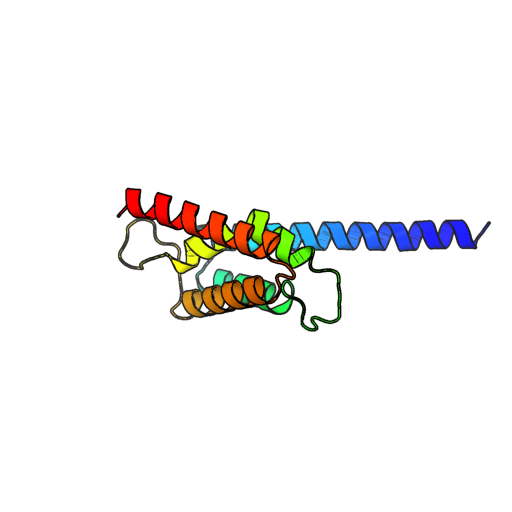1 6.836 1.00 91.69 96 ASN A CA 1
ATOM 750 C C . ASN A 1 96 ? -7.829 10.260 6.291 1.00 91.69 96 ASN A C 1
ATOM 752 O O . ASN A 1 96 ? -7.300 10.183 5.177 1.00 91.69 96 ASN A O 1
ATOM 756 N N . THR A 1 97 ? -8.061 9.176 7.038 1.00 92.88 97 THR A N 1
ATOM 757 C CA . THR A 1 97 ? -7.527 7.854 6.688 1.00 92.88 97 THR A CA 1
ATOM 758 C C . THR A 1 97 ? -8.003 7.395 5.312 1.00 92.88 97 THR A C 1
ATOM 760 O O . THR A 1 97 ? -7.203 6.927 4.496 1.00 92.88 97 THR A O 1
ATOM 763 N N . ARG A 1 98 ? -9.295 7.590 5.009 1.00 91.94 98 ARG A N 1
ATOM 764 C CA . ARG A 1 98 ? -9.873 7.233 3.705 1.00 91.94 98 ARG A CA 1
ATOM 765 C C . ARG A 1 98 ? -9.214 8.016 2.572 1.00 91.94 98 ARG A C 1
ATOM 767 O O . ARG A 1 98 ? -8.834 7.422 1.568 1.00 91.94 98 ARG A O 1
ATOM 774 N N . MET A 1 99 ? -9.034 9.325 2.745 1.00 94.81 99 MET A N 1
ATOM 775 C CA . MET A 1 99 ? -8.392 10.183 1.747 1.00 94.81 99 MET A CA 1
ATOM 776 C C . MET A 1 99 ? -6.948 9.741 1.473 1.00 94.81 99 MET A C 1
ATOM 778 O O . MET A 1 99 ? -6.574 9.551 0.317 1.00 94.81 99 MET A O 1
ATOM 782 N N . LEU A 1 100 ? -6.143 9.527 2.519 1.00 96.75 100 LEU A N 1
ATOM 783 C CA . LEU A 1 100 ? -4.739 9.116 2.388 1.00 96.75 100 LEU A CA 1
ATOM 784 C C . LEU A 1 100 ? -4.587 7.770 1.673 1.00 96.75 100 LEU A C 1
ATOM 786 O O . LEU A 1 100 ? -3.680 7.599 0.851 1.00 96.75 100 LEU A O 1
ATOM 790 N N . ALA A 1 101 ? -5.477 6.826 1.970 1.00 96.12 101 ALA A N 1
ATOM 791 C CA . ALA A 1 101 ? -5.491 5.525 1.324 1.00 96.12 101 ALA A CA 1
ATOM 792 C C . ALA A 1 101 ? -5.939 5.620 -0.147 1.00 96.12 101 ALA A C 1
ATOM 794 O O . ALA A 1 101 ? -5.291 5.025 -1.006 1.00 96.12 101 ALA A O 1
ATOM 795 N N . SER A 1 102 ? -6.952 6.430 -0.472 1.00 95.50 102 SER A N 1
ATOM 796 C CA . SER A 1 102 ? -7.358 6.685 -1.865 1.00 95.50 102 SER A CA 1
ATOM 797 C C . SER A 1 102 ? -6.243 7.334 -2.690 1.00 95.50 102 SER A C 1
ATOM 799 O O . SER A 1 102 ? -6.004 6.936 -3.830 1.00 95.50 102 SER A O 1
ATOM 801 N N . ILE A 1 103 ? -5.509 8.291 -2.111 1.00 96.88 103 ILE A N 1
ATOM 802 C CA . ILE A 1 103 ? -4.335 8.894 -2.761 1.00 96.88 103 ILE A CA 1
ATOM 803 C C . ILE A 1 103 ? -3.272 7.824 -3.038 1.00 96.88 103 ILE A C 1
ATOM 805 O O . ILE A 1 103 ? -2.714 7.801 -4.135 1.00 96.88 103 ILE A O 1
ATOM 809 N N . LEU A 1 104 ? -3.016 6.920 -2.084 1.00 97.50 104 LEU A N 1
ATOM 810 C CA . LEU A 1 104 ? -2.046 5.837 -2.262 1.00 97.50 104 LEU A CA 1
ATOM 811 C C . LEU A 1 104 ? -2.449 4.901 -3.404 1.00 97.50 104 LEU A C 1
ATOM 813 O O . LEU A 1 104 ? -1.624 4.625 -4.268 1.00 97.50 104 LEU A O 1
ATOM 817 N N . ILE A 1 105 ? -3.708 4.455 -3.442 1.00 97.00 105 ILE A N 1
ATOM 818 C CA . ILE A 1 105 ? -4.247 3.592 -4.508 1.00 97.00 105 ILE A CA 1
ATOM 819 C C . ILE A 1 105 ? -4.056 4.249 -5.880 1.00 97.00 105 ILE A C 1
ATOM 821 O O . ILE A 1 105 ? -3.515 3.619 -6.787 1.00 97.00 105 ILE A O 1
ATOM 825 N N . ASN A 1 106 ? -4.430 5.525 -6.018 1.00 96.88 106 ASN A N 1
ATOM 826 C CA . ASN A 1 106 ? -4.275 6.260 -7.274 1.00 96.88 106 ASN A CA 1
ATOM 827 C C . ASN A 1 106 ? -2.809 6.375 -7.698 1.00 96.88 106 ASN A C 1
ATOM 829 O O . ASN A 1 106 ? -2.479 6.164 -8.863 1.00 96.88 106 ASN A O 1
ATOM 833 N N . LYS A 1 107 ? -1.909 6.680 -6.757 1.00 97.19 107 LYS A N 1
ATOM 834 C CA . LYS A 1 107 ? -0.475 6.752 -7.053 1.00 97.19 107 LYS A CA 1
ATOM 835 C C . LYS A 1 107 ? 0.102 5.400 -7.459 1.00 97.19 107 LYS A C 1
ATOM 837 O O . LYS A 1 107 ? 0.878 5.364 -8.404 1.00 97.19 107 LYS A O 1
ATOM 842 N N . LEU A 1 108 ? -0.279 4.313 -6.785 1.00 97.44 108 LEU A N 1
ATOM 843 C CA . LEU A 1 108 ? 0.154 2.960 -7.146 1.00 97.44 108 LEU A CA 1
ATOM 844 C C . LEU A 1 108 ? -0.293 2.611 -8.566 1.00 97.44 108 LEU A C 1
ATOM 846 O O . LEU A 1 108 ? 0.531 2.171 -9.356 1.00 97.44 108 LEU A O 1
ATOM 850 N N . TYR A 1 109 ? -1.559 2.869 -8.909 1.00 96.62 109 TYR A N 1
ATOM 851 C CA . TYR A 1 109 ? -2.092 2.604 -10.247 1.00 96.62 109 TYR A CA 1
ATOM 852 C C . TYR A 1 109 ? -1.403 3.434 -11.342 1.00 96.62 109 TYR A C 1
ATOM 854 O O . TYR A 1 109 ? -1.099 2.926 -12.423 1.00 96.62 109 TYR A O 1
ATOM 862 N N . ASN A 1 110 ? -1.130 4.711 -11.068 1.00 95.56 110 ASN A N 1
ATOM 863 C CA . ASN A 1 110 ? -0.425 5.588 -12.005 1.00 95.56 110 ASN A CA 1
ATOM 864 C C . ASN A 1 110 ? 1.045 5.197 -12.188 1.00 95.56 110 ASN A C 1
ATOM 866 O O . ASN A 1 110 ? 1.617 5.473 -13.238 1.00 95.56 110 ASN A O 1
ATOM 870 N N . ASP A 1 111 ? 1.639 4.539 -11.193 1.00 96.38 111 ASP A N 1
ATOM 871 C CA . ASP A 1 111 ? 3.020 4.068 -11.240 1.00 96.38 111 ASP A CA 1
ATOM 872 C C . ASP A 1 111 ? 3.182 2.716 -11.972 1.00 96.38 111 ASP A C 1
ATOM 874 O O . ASP A 1 111 ? 4.306 2.265 -12.198 1.00 96.38 111 ASP A O 1
ATOM 878 N N . LEU A 1 112 ? 2.086 2.072 -12.392 1.00 96.06 112 LEU A N 1
ATOM 879 C CA . LEU A 1 112 ? 2.122 0.863 -13.225 1.00 96.06 112 LEU A CA 1
ATOM 880 C C . LEU A 1 112 ? 2.483 1.197 -14.676 1.00 96.06 112 LEU A C 1
ATOM 882 O O . LEU A 1 112 ? 2.008 2.178 -15.259 1.00 96.06 112 LEU A O 1
ATOM 886 N N . ARG A 1 113 ? 3.319 0.358 -15.281 1.00 93.19 113 ARG A N 1
ATOM 887 C CA . ARG A 1 113 ? 3.954 0.619 -16.576 1.00 93.19 113 ARG A CA 1
ATOM 888 C C . ARG A 1 113 ? 3.217 0.020 -17.760 1.00 93.19 113 ARG A C 1
ATOM 890 O O . ARG A 1 113 ? 3.293 0.587 -18.845 1.00 93.19 113 ARG A O 1
ATOM 897 N N . CYS A 1 114 ? 2.585 -1.133 -17.586 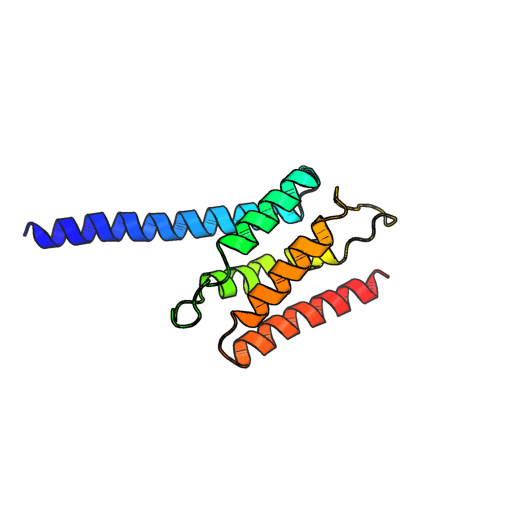1.00 92.50 114 CYS A N 1
ATOM 898 C CA . CYS A 1 114 ? 2.036 -1.905 -18.695 1.00 92.50 114 CYS A CA 1
ATOM 899 C C . CYS A 1 114 ? 0.660 -2.486 -18.372 1.00 92.50 114 CYS A C 1
ATOM 901 O O . CYS A 1 114 ? 0.254 -2.565 -17.211 1.00 92.50 114 CYS A O 1
ATOM 903 N N . ASP A 1 115 ? -0.045 -2.903 -19.419 1.00 95.94 115 ASP A N 1
ATOM 904 C CA . ASP A 1 115 ? -1.399 -3.442 -19.304 1.00 95.94 115 ASP A CA 1
ATOM 905 C C . ASP A 1 115 ? -1.469 -4.694 -18.417 1.00 95.94 115 ASP A C 1
ATOM 907 O O . ASP A 1 115 ? -2.335 -4.719 -17.548 1.00 95.94 115 ASP A O 1
ATOM 911 N N . PRO A 1 116 ? -0.526 -5.662 -18.479 1.00 96.44 116 PRO A N 1
ATOM 912 C CA . PRO A 1 116 ? -0.544 -6.802 -17.561 1.00 96.44 116 PRO A CA 1
ATOM 913 C C . PRO A 1 116 ? -0.489 -6.412 -16.076 1.00 96.44 116 PRO A C 1
ATOM 915 O O . PRO A 1 116 ? -1.169 -7.021 -15.251 1.00 96.44 116 PRO A O 1
ATOM 918 N N . GLU A 1 117 ? 0.292 -5.386 -15.720 1.00 96.12 117 GLU A N 1
ATOM 919 C CA . GLU A 1 117 ? 0.344 -4.876 -14.344 1.00 96.12 117 GLU A CA 1
ATOM 920 C C . GLU A 1 117 ? -0.995 -4.234 -13.940 1.00 96.12 117 GLU A C 1
ATOM 922 O O . GLU A 1 117 ? -1.484 -4.448 -12.828 1.00 96.12 117 GLU A O 1
ATOM 927 N N . ARG A 1 118 ? -1.613 -3.465 -14.848 1.00 97.19 118 ARG A N 1
ATOM 928 C CA . ARG A 1 118 ? -2.911 -2.803 -14.622 1.00 97.19 118 ARG A CA 1
ATOM 929 C C . ARG A 1 118 ? -4.052 -3.811 -14.512 1.00 97.19 118 ARG A C 1
ATOM 931 O O . ARG A 1 118 ? -4.895 -3.673 -13.626 1.00 97.19 118 ARG A O 1
ATOM 938 N N . ASP A 1 119 ? -4.044 -4.842 -15.346 1.00 97.69 119 ASP A N 1
ATOM 939 C CA . ASP A 1 119 ? -4.995 -5.949 -15.293 1.00 97.69 119 ASP A CA 1
ATOM 940 C C . ASP A 1 119 ? -4.843 -6.741 -13.995 1.00 97.69 119 ASP A C 1
ATOM 942 O O . ASP A 1 119 ? -5.842 -7.077 -13.357 1.00 97.69 119 ASP A O 1
ATOM 946 N N . HIS A 1 120 ? -3.607 -6.979 -13.540 1.00 97.38 120 HIS A N 1
ATOM 947 C CA . HIS A 1 120 ? -3.358 -7.624 -12.252 1.00 97.38 120 HIS A CA 1
ATOM 948 C C . HIS A 1 120 ? -3.925 -6.809 -11.082 1.00 97.38 120 HIS A C 1
ATOM 950 O O . HIS A 1 120 ? -4.672 -7.339 -10.254 1.00 97.38 120 HIS A O 1
ATOM 956 N N . PHE A 1 121 ? -3.638 -5.506 -11.049 1.00 97.62 121 PHE A N 1
ATOM 957 C CA . PHE A 1 121 ? -4.187 -4.580 -10.059 1.00 97.62 121 PHE A CA 1
ATOM 958 C C . PHE A 1 121 ? -5.721 -4.604 -10.054 1.00 97.62 121 PHE A C 1
ATOM 960 O O . PHE A 1 121 ? -6.351 -4.736 -9.001 1.00 97.62 121 PHE A O 1
ATOM 967 N N . ARG A 1 122 ? -6.329 -4.510 -11.241 1.00 96.56 122 ARG A N 1
ATOM 968 C CA . ARG A 1 122 ? -7.780 -4.531 -11.424 1.00 96.56 122 ARG A CA 1
ATOM 969 C C . ARG A 1 122 ? -8.385 -5.841 -10.926 1.00 96.56 122 ARG A C 1
ATOM 971 O O . ARG A 1 122 ? -9.363 -5.793 -10.186 1.00 96.56 122 ARG A O 1
ATOM 978 N N . LYS A 1 123 ? -7.780 -6.984 -11.251 1.00 96.56 123 LYS A N 1
ATOM 979 C CA . LYS A 1 123 ? -8.233 -8.303 -10.798 1.00 96.56 123 LYS A CA 1
ATOM 980 C C . LYS A 1 123 ? -8.246 -8.410 -9.272 1.00 96.56 123 LYS A C 1
ATOM 982 O O . LYS A 1 123 ? -9.235 -8.864 -8.706 1.00 96.56 123 LYS A O 1
ATOM 987 N N . ILE A 1 124 ? -7.204 -7.928 -8.58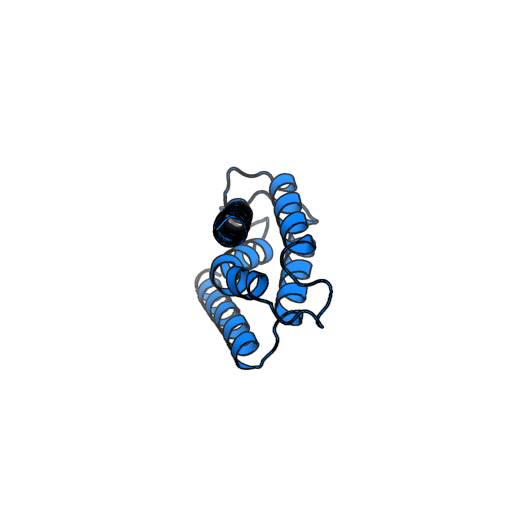8 1.00 95.62 124 ILE A N 1
ATOM 988 C CA . ILE A 1 124 ? -7.175 -7.903 -7.114 1.00 95.62 124 ILE A CA 1
ATOM 989 C C . ILE A 1 124 ? -8.333 -7.060 -6.556 1.00 95.62 124 ILE A C 1
ATOM 991 O O . ILE A 1 124 ? -8.990 -7.475 -5.596 1.00 95.62 124 ILE A O 1
ATOM 995 N N . CYS A 1 125 ? -8.593 -5.890 -7.147 1.00 94.44 125 CYS A N 1
ATOM 996 C CA . CYS A 1 125 ? -9.703 -5.021 -6.756 1.00 94.44 125 CYS A CA 1
ATOM 997 C C . CYS A 1 125 ? -11.071 -5.682 -6.994 1.00 94.44 125 CYS A C 1
ATOM 999 O O . CYS A 1 125 ? -11.913 -5.667 -6.099 1.00 94.44 125 CYS A O 1
ATOM 1001 N N . GLU A 1 126 ? -11.291 -6.286 -8.163 1.00 93.75 126 GLU A N 1
ATOM 1002 C CA . GLU A 1 126 ? -12.531 -6.995 -8.511 1.00 93.75 126 GLU A CA 1
ATOM 1003 C C . GLU A 1 126 ? -12.792 -8.176 -7.573 1.00 93.75 126 GLU A C 1
ATOM 1005 O O . GLU A 1 126 ? -13.902 -8.331 -7.057 1.00 93.75 126 GLU A O 1
ATOM 1010 N N . GLU A 1 127 ? -11.764 -8.977 -7.291 1.00 92.75 127 GLU A N 1
ATOM 1011 C CA . GLU A 1 127 ? -11.847 -10.081 -6.337 1.00 92.75 127 GLU A CA 1
ATOM 1012 C C . GLU A 1 127 ? -12.187 -9.572 -4.933 1.00 92.75 127 GLU A C 1
ATOM 1014 O O . GLU A 1 127 ? -13.040 -10.144 -4.259 1.00 92.75 127 GLU A O 1
ATOM 1019 N N . TYR A 1 128 ? -11.567 -8.473 -4.491 1.00 89.62 128 TYR A N 1
ATOM 1020 C CA . TYR A 1 128 ? -11.877 -7.868 -3.196 1.00 89.62 128 TYR A CA 1
ATOM 1021 C C . TYR A 1 128 ? -13.331 -7.381 -3.119 1.00 89.62 128 TYR A C 1
ATOM 1023 O O . TYR A 1 128 ? -14.031 -7.696 -2.159 1.00 89.62 128 TYR A O 1
ATOM 1031 N N . ILE A 1 129 ? -13.811 -6.659 -4.137 1.00 87.50 129 ILE A N 1
ATOM 1032 C CA . ILE A 1 129 ? -15.196 -6.166 -4.193 1.00 87.50 129 ILE A CA 1
ATOM 1033 C C . ILE A 1 129 ? -16.184 -7.333 -4.209 1.00 87.50 129 ILE A C 1
ATOM 1035 O O . ILE A 1 129 ? -17.200 -7.280 -3.519 1.00 87.50 129 ILE A O 1
ATOM 1039 N N . THR A 1 130 ? -15.890 -8.388 -4.969 1.00 87.12 130 THR A N 1
ATOM 1040 C CA . THR A 1 130 ? -16.741 -9.582 -5.049 1.00 87.12 130 THR A CA 1
ATOM 1041 C C . THR A 1 130 ? -16.865 -10.258 -3.689 1.00 87.12 130 THR A C 1
ATOM 1043 O O . THR A 1 130 ? -17.971 -10.586 -3.273 1.00 87.12 130 THR A O 1
ATOM 1046 N N . VAL A 1 131 ? -15.758 -10.385 -2.953 1.00 76.81 131 VAL A N 1
ATOM 1047 C CA . VAL A 1 131 ? -15.771 -10.895 -1.577 1.00 76.81 131 VAL A CA 1
ATOM 1048 C C . VAL A 1 131 ? -16.570 -9.972 -0.657 1.00 76.81 131 VAL A C 1
ATOM 1050 O O . VAL A 1 131 ? -17.416 -10.455 0.083 1.00 76.81 131 VAL A O 1
ATOM 1053 N N . CYS A 1 132 ? -16.372 -8.652 -0.710 1.00 70.44 132 CYS A N 1
ATOM 1054 C CA . CYS A 1 132 ? -17.122 -7.711 0.130 1.00 70.44 132 CYS A CA 1
ATOM 1055 C C . CYS A 1 132 ? -18.632 -7.723 -0.136 1.00 70.44 132 CYS A C 1
ATOM 1057 O O . CYS A 1 132 ? -19.398 -7.619 0.815 1.00 70.44 132 CYS A O 1
ATOM 1059 N N . LYS A 1 133 ? -19.064 -7.898 -1.391 1.00 61.53 133 LYS A N 1
ATOM 1060 C CA . LYS A 1 133 ? -20.483 -8.055 -1.750 1.00 61.53 133 LYS A CA 1
ATOM 1061 C C . LYS A 1 133 ? -21.140 -9.298 -1.143 1.00 61.53 133 LYS A C 1
ATOM 1063 O O . LYS A 1 133 ? -22.356 -9.352 -1.110 1.00 61.53 133 LYS A O 1
ATOM 1068 N N . LEU A 1 134 ? -20.368 -10.290 -0.697 1.00 56.72 134 LEU A N 1
ATOM 1069 C CA . LEU A 1 134 ? -20.905 -11.453 0.021 1.00 56.72 134 LEU A CA 1
ATOM 1070 C C . LEU A 1 134 ? -21.121 -11.178 1.519 1.00 56.72 134 LEU A C 1
ATOM 1072 O O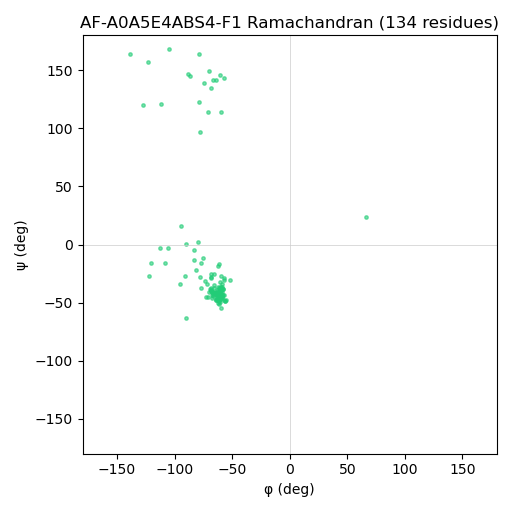 . LEU A 1 134 ? -21.747 -11.988 2.195 1.00 56.72 134 LEU A O 1
ATOM 1076 N N . PHE A 1 135 ? -20.576 -10.076 2.045 1.00 51.66 135 PHE A N 1
ATOM 1077 C CA . PHE A 1 135 ? -20.642 -9.705 3.464 1.00 51.66 135 PHE A CA 1
ATOM 1078 C C . PHE A 1 135 ? -21.488 -8.449 3.739 1.00 51.66 135 PHE A C 1
ATOM 1080 O O . PHE A 1 135 ? -21.630 -8.074 4.904 1.00 51.66 135 PHE A O 1
ATOM 1087 N N . LEU A 1 136 ? -22.012 -7.804 2.691 1.00 51.44 136 LEU A N 1
ATOM 1088 C CA . LEU A 1 136 ? -23.011 -6.729 2.736 1.00 51.44 136 LEU A CA 1
ATOM 1089 C C . LEU A 1 136 ? -24.348 -7.278 2.240 1.00 51.44 136 LEU A C 1
ATOM 1091 O O . LEU A 1 136 ? -25.377 -6.903 2.837 1.00 51.44 136 LEU A O 1
#

Solvent-accessible surface area (backbone atoms only — not comparable to full-atom values): 7737 Å² total; per-residue (Å²): 119,69,70,65,54,50,54,51,52,58,50,48,56,53,52,51,51,54,52,51,54,48,52,53,50,51,51,43,45,51,45,57,70,38,76,89,40,48,24,66,56,34,40,51,36,41,52,51,45,57,69,69,40,41,71,94,50,84,85,57,82,82,47,63,57,36,53,51,40,52,77,76,28,40,70,45,49,49,54,54,53,69,57,51,88,91,44,88,88,53,66,58,70,48,89,58,40,43,55,47,42,51,51,36,54,53,45,44,61,70,54,50,87,48,67,71,56,49,51,51,54,48,50,55,50,51,53,50,52,56,56,49,63,75,77,110

Radius of gyration: 17.59 Å; Cα contacts (8 Å, |Δi|>4): 113; chains: 1; bounding box: 66×23×37 Å